Protein AF-A0A413F6P9-F1 (afdb_monomer_lite)

Structure (mmCIF, N/CA/C/O backbone):
data_AF-A0A413F6P9-F1
#
_entry.id   AF-A0A413F6P9-F1
#
loop_
_atom_site.group_PDB
_atom_site.id
_atom_site.type_symbol
_atom_site.label_atom_id
_atom_site.label_alt_id
_atom_site.label_comp_id
_atom_site.label_asym_id
_atom_site.label_entity_id
_atom_site.label_seq_id
_atom_site.pdbx_PDB_ins_code
_atom_site.Cartn_x
_atom_site.Cartn_y
_atom_site.Cartn_z
_atom_site.occupancy
_atom_site.B_iso_or_equiv
_atom_site.auth_seq_id
_atom_site.auth_comp_id
_atom_site.auth_asym_id
_atom_site.auth_atom_id
_atom_site.pdbx_PDB_model_num
ATOM 1 N N . MET A 1 1 ? 7.019 -11.253 -30.632 1.00 51.34 1 MET A N 1
ATOM 2 C CA . MET A 1 1 ? 8.068 -10.244 -30.912 1.00 51.34 1 MET A CA 1
ATOM 3 C C . MET A 1 1 ? 7.506 -9.005 -31.624 1.00 51.34 1 MET A C 1
ATOM 5 O O . MET A 1 1 ? 7.878 -8.712 -32.754 1.00 51.34 1 MET A O 1
ATOM 9 N N . LEU A 1 2 ? 6.610 -8.262 -30.971 1.00 38.56 2 LEU A N 1
ATOM 10 C CA . LEU A 1 2 ? 6.206 -6.917 -31.425 1.00 38.56 2 LEU A CA 1
ATOM 11 C C . LEU A 1 2 ? 6.227 -5.930 -30.245 1.00 38.56 2 LEU A C 1
ATOM 13 O O . LEU A 1 2 ? 6.661 -4.798 -30.402 1.00 38.56 2 LEU A O 1
ATOM 17 N N . LEU A 1 3 ? 5.871 -6.411 -29.047 1.00 40.72 3 LEU A N 1
ATOM 18 C CA . LEU A 1 3 ? 5.911 -5.657 -27.788 1.00 40.72 3 LEU A CA 1
ATOM 19 C C . LEU A 1 3 ? 7.325 -5.221 -27.365 1.00 40.72 3 LEU A C 1
ATOM 21 O O . LEU A 1 3 ? 7.501 -4.072 -26.975 1.00 40.72 3 LEU A O 1
ATOM 25 N N . GLU A 1 4 ? 8.340 -6.074 -27.533 1.00 43.16 4 GLU A N 1
ATOM 26 C CA . GLU A 1 4 ? 9.738 -5.721 -27.215 1.00 43.16 4 GLU A CA 1
ATOM 27 C C . GLU A 1 4 ? 10.257 -4.561 -28.078 1.00 43.16 4 GLU A C 1
ATOM 29 O O . GLU A 1 4 ? 10.986 -3.702 -27.595 1.00 43.16 4 GLU A O 1
ATOM 34 N N . LYS A 1 5 ? 9.821 -4.463 -29.342 1.00 40.41 5 LYS A N 1
ATOM 35 C CA . LYS A 1 5 ? 10.281 -3.409 -30.262 1.00 40.41 5 LYS A CA 1
ATOM 36 C C . LYS A 1 5 ? 9.661 -2.039 -29.982 1.00 40.41 5 LYS A C 1
ATOM 38 O O . LYS A 1 5 ? 10.279 -1.034 -30.312 1.00 40.41 5 LYS A O 1
ATOM 43 N N . ILE A 1 6 ? 8.475 -1.982 -29.373 1.00 45.94 6 ILE A N 1
ATOM 44 C CA . ILE A 1 6 ? 7.815 -0.708 -29.042 1.00 45.94 6 ILE A CA 1
ATOM 45 C C . ILE A 1 6 ? 8.430 -0.094 -27.773 1.00 45.94 6 ILE A C 1
ATOM 47 O O . ILE A 1 6 ? 8.532 1.126 -27.673 1.00 45.94 6 ILE A O 1
ATOM 51 N N . PHE A 1 7 ? 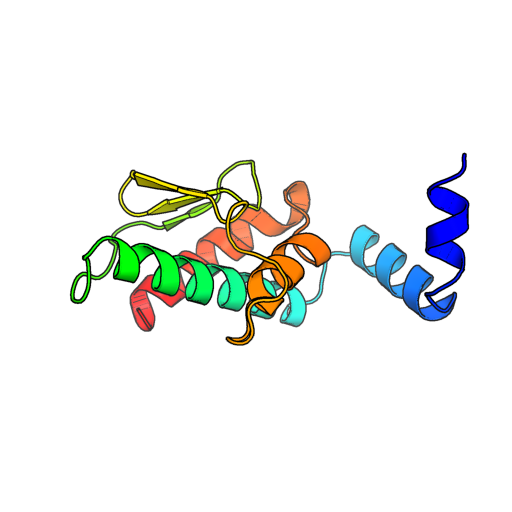8.924 -0.919 -26.842 1.00 44.50 7 PHE A N 1
ATOM 52 C CA . PHE A 1 7 ? 9.541 -0.447 -25.596 1.00 44.50 7 PHE A CA 1
ATOM 53 C C . PHE A 1 7 ? 10.896 0.251 -25.810 1.00 44.50 7 PHE A C 1
ATOM 55 O O . PHE A 1 7 ? 11.209 1.218 -25.117 1.00 44.50 7 PHE A O 1
ATOM 62 N N . HIS A 1 8 ? 11.668 -0.176 -26.816 1.00 46.06 8 HIS A N 1
ATOM 63 C CA . HIS A 1 8 ? 12.950 0.445 -27.176 1.00 46.06 8 HIS A CA 1
ATOM 64 C C . HIS A 1 8 ? 12.826 1.843 -27.806 1.00 46.06 8 HIS A C 1
ATOM 66 O O . HIS A 1 8 ? 13.818 2.559 -27.894 1.00 46.06 8 HIS A O 1
ATOM 72 N N . LEU A 1 9 ? 11.634 2.259 -28.245 1.00 44.78 9 LEU A N 1
ATOM 73 C CA . LEU A 1 9 ? 11.455 3.490 -29.028 1.00 44.78 9 LEU A CA 1
ATOM 74 C C . LEU A 1 9 ? 11.253 4.764 -28.186 1.00 44.78 9 LEU A C 1
ATOM 76 O O . LEU A 1 9 ? 11.201 5.853 -28.751 1.00 44.78 9 LEU A O 1
ATOM 80 N N . LEU A 1 10 ? 11.147 4.659 -26.854 1.00 49.19 10 LEU A N 1
ATOM 81 C CA . LEU A 1 10 ? 10.801 5.788 -25.969 1.00 49.19 10 LEU A CA 1
ATOM 82 C C . LEU A 1 10 ? 11.714 5.963 -24.744 1.00 49.19 10 LEU A C 1
ATOM 84 O O . LEU A 1 10 ? 11.499 6.875 -23.944 1.00 49.19 10 LEU A O 1
ATOM 88 N N . VAL A 1 11 ? 12.730 5.116 -24.572 1.00 48.12 11 VAL A N 1
ATOM 89 C CA . VAL A 1 11 ? 13.570 5.098 -23.368 1.00 48.12 11 VAL A CA 1
ATOM 90 C C . VAL A 1 11 ? 15.035 5.036 -23.787 1.00 48.12 11 VAL A C 1
ATOM 92 O O . VAL A 1 11 ? 15.422 4.135 -24.523 1.00 48.12 11 VAL A O 1
ATOM 95 N N . SER A 1 12 ? 15.845 6.008 -23.347 1.00 58.16 12 SER A N 1
ATOM 96 C CA . SER A 1 12 ? 17.284 6.010 -23.627 1.00 58.16 12 SER A CA 1
ATOM 97 C C . SER A 1 12 ? 17.953 4.777 -23.021 1.00 58.16 12 SER A C 1
ATOM 99 O O . SER A 1 12 ? 17.566 4.314 -21.947 1.00 58.16 12 SER A O 1
ATOM 101 N N . GLU A 1 13 ? 18.971 4.264 -23.706 1.00 48.19 13 GLU A N 1
ATOM 102 C CA . GLU A 1 13 ? 19.728 3.063 -23.326 1.00 48.19 13 GLU A CA 1
ATOM 103 C C . GLU A 1 13 ? 20.222 3.139 -21.868 1.00 48.19 13 GLU A C 1
ATOM 105 O O . GLU A 1 13 ? 20.002 2.229 -21.079 1.00 48.19 13 GLU A O 1
ATOM 110 N N . GLU A 1 14 ? 20.697 4.315 -21.456 1.00 49.03 14 GLU A N 1
ATOM 111 C CA . GLU A 1 14 ? 21.149 4.641 -20.096 1.00 49.03 14 GLU A CA 1
ATOM 112 C C . GLU A 1 14 ? 20.044 4.519 -19.022 1.00 49.03 14 GLU A C 1
ATOM 114 O O . GLU A 1 14 ? 20.279 4.159 -17.864 1.00 49.03 14 GLU A O 1
ATOM 119 N N . L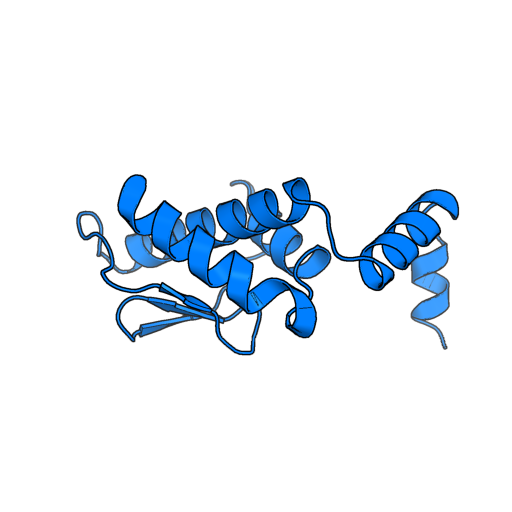YS A 1 15 ? 18.797 4.817 -19.400 1.00 51.31 15 LYS A N 1
ATOM 120 C CA . LYS A 1 15 ? 17.626 4.705 -18.524 1.00 51.31 15 LYS A CA 1
ATOM 121 C C . LYS A 1 15 ? 17.179 3.247 -18.415 1.00 51.31 15 LYS A C 1
ATOM 123 O O . LYS A 1 15 ? 16.740 2.834 -17.344 1.00 51.31 15 LYS A O 1
ATOM 128 N N . LEU A 1 16 ? 17.350 2.468 -19.483 1.00 50.91 16 LEU A N 1
ATOM 129 C CA . LEU A 1 16 ? 17.105 1.027 -19.503 1.00 50.91 16 LEU A CA 1
ATOM 130 C C . LEU A 1 16 ? 18.144 0.279 -18.653 1.00 50.91 16 LEU A C 1
ATOM 132 O O . LEU A 1 16 ? 17.778 -0.542 -17.817 1.00 50.91 16 LEU A O 1
ATOM 136 N N . GLU A 1 17 ? 19.422 0.632 -18.786 1.00 52.81 17 GLU A N 1
ATOM 137 C CA . GLU A 1 17 ? 20.520 0.069 -17.994 1.00 52.81 17 GLU A CA 1
ATOM 138 C C . GLU A 1 17 ? 20.376 0.377 -16.505 1.00 52.81 17 GLU A C 1
ATOM 140 O O . GLU A 1 17 ? 20.567 -0.515 -15.682 1.00 52.81 17 GLU A O 1
ATOM 145 N N . ARG A 1 18 ? 19.952 1.593 -16.130 1.00 54.44 18 ARG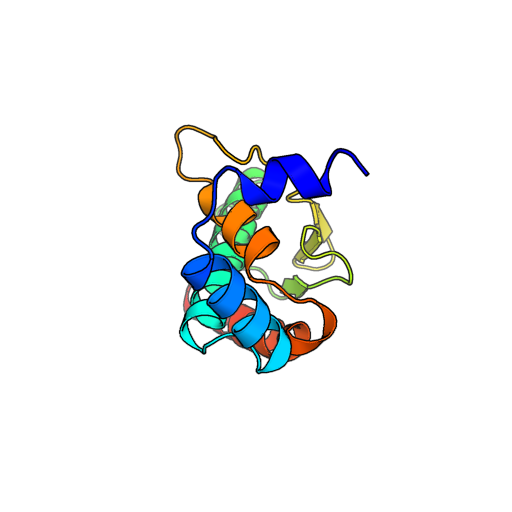 A N 1
ATOM 146 C CA . ARG A 1 18 ? 19.620 1.898 -14.727 1.00 54.44 18 ARG A CA 1
ATOM 147 C C . ARG A 1 18 ? 18.474 1.052 -14.205 1.00 54.44 18 ARG A C 1
ATOM 149 O O . ARG A 1 18 ? 18.547 0.604 -13.068 1.00 54.44 18 ARG A O 1
ATOM 156 N N . VAL A 1 19 ? 17.419 0.854 -14.989 1.00 51.50 19 VAL A N 1
ATOM 157 C CA . VAL A 1 19 ? 16.283 0.015 -14.583 1.00 51.50 19 VAL A CA 1
ATOM 158 C C . VAL A 1 19 ? 16.738 -1.436 -14.396 1.00 51.50 19 VAL A C 1
ATOM 160 O O . VAL A 1 19 ? 16.463 -2.022 -13.355 1.00 51.50 19 VAL A O 1
ATOM 163 N N . ILE A 1 20 ? 17.523 -1.980 -15.330 1.00 53.19 20 ILE A N 1
ATOM 164 C CA . ILE A 1 20 ? 18.086 -3.339 -15.254 1.00 53.19 20 ILE A CA 1
ATOM 165 C C . ILE A 1 20 ? 19.041 -3.482 -14.058 1.00 53.19 20 ILE A C 1
ATOM 167 O O . ILE A 1 20 ? 18.943 -4.439 -13.292 1.00 53.19 20 ILE A O 1
ATOM 171 N N . TYR A 1 21 ? 19.929 -2.513 -13.837 1.00 54.88 21 TYR A N 1
ATOM 172 C CA . TYR A 1 21 ? 20.846 -2.496 -12.696 1.00 54.88 21 TYR A CA 1
ATOM 173 C C . TYR A 1 21 ? 20.102 -2.406 -11.354 1.00 54.88 21 TYR A C 1
ATOM 175 O O . TYR A 1 21 ? 20.487 -3.076 -10.398 1.00 54.88 21 TYR A O 1
ATOM 183 N N . LYS A 1 22 ? 19.017 -1.627 -11.275 1.00 56.72 22 LYS A N 1
ATOM 184 C CA . LYS A 1 22 ? 18.179 -1.478 -10.072 1.00 56.72 22 LYS A CA 1
ATOM 185 C C . LYS A 1 22 ? 17.353 -2.727 -9.757 1.00 56.72 22 LYS A C 1
ATOM 187 O O . LYS A 1 22 ? 17.215 -3.076 -8.589 1.00 56.72 22 LYS A O 1
ATOM 192 N N . ILE A 1 23 ? 16.864 -3.427 -10.783 1.00 50.31 23 ILE A N 1
ATOM 193 C CA . ILE A 1 23 ? 16.188 -4.729 -10.641 1.00 50.31 23 ILE A CA 1
ATOM 194 C C . ILE A 1 23 ? 17.162 -5.789 -10.101 1.00 50.31 23 ILE A C 1
ATOM 196 O O . ILE A 1 23 ? 16.786 -6.612 -9.270 1.00 50.31 23 ILE A O 1
ATOM 200 N N . ASN A 1 24 ? 18.427 -5.738 -10.525 1.00 49.22 24 ASN A N 1
ATOM 201 C CA . ASN A 1 24 ? 19.437 -6.724 -10.139 1.00 49.22 24 ASN A CA 1
ATOM 202 C C . ASN A 1 24 ? 20.083 -6.466 -8.764 1.00 49.22 24 ASN A C 1
ATOM 204 O O . ASN A 1 24 ? 20.583 -7.411 -8.162 1.00 49.22 24 ASN A O 1
ATOM 208 N N . ASN A 1 25 ? 20.082 -5.222 -8.263 1.00 54.69 25 ASN A N 1
ATOM 209 C CA . ASN A 1 25 ? 20.796 -4.840 -7.032 1.00 54.69 25 ASN A CA 1
ATOM 210 C C . ASN A 1 25 ? 19.898 -4.352 -5.878 1.00 54.69 25 ASN A C 1
ATOM 212 O O . ASN A 1 25 ? 20.417 -3.994 -4.823 1.00 54.69 25 ASN A O 1
ATOM 216 N N . GLY A 1 26 ? 18.572 -4.372 -6.050 1.00 49.12 26 GLY A N 1
ATOM 217 C CA . GLY A 1 26 ? 17.612 -3.892 -5.056 1.00 49.12 26 GLY A CA 1
ATOM 218 C C . GLY A 1 26 ? 17.415 -2.377 -5.146 1.00 49.12 26 GLY A C 1
ATOM 219 O O . GLY A 1 26 ? 18.366 -1.603 -5.065 1.00 49.12 26 GLY A O 1
ATOM 220 N N . GLY A 1 27 ? 16.165 -1.958 -5.354 1.00 54.84 27 GLY A N 1
ATOM 221 C CA . GLY A 1 27 ? 15.762 -0.550 -5.424 1.00 54.84 27 GLY A CA 1
ATOM 222 C C . GLY A 1 27 ? 16.211 0.267 -4.211 1.00 54.84 27 GLY A C 1
ATOM 223 O O . GLY A 1 27 ? 16.338 -0.247 -3.098 1.00 54.84 27 GLY A O 1
ATOM 224 N N . ASP A 1 28 ? 16.472 1.549 -4.453 1.00 63.94 28 ASP A N 1
ATOM 225 C CA . ASP A 1 28 ? 17.053 2.462 -3.469 1.00 63.94 28 ASP A CA 1
ATOM 226 C C . ASP A 1 28 ? 16.068 2.707 -2.304 1.00 63.94 28 ASP A C 1
ATOM 228 O O . ASP A 1 28 ? 14.851 2.549 -2.438 1.00 63.94 28 ASP A O 1
ATOM 232 N N . MET A 1 29 ? 16.558 3.134 -1.140 1.00 61.84 29 MET A N 1
ATOM 233 C CA . MET A 1 29 ? 15.719 3.505 0.006 1.00 61.84 29 MET A CA 1
ATOM 234 C C . MET A 1 29 ? 14.702 4.606 -0.359 1.00 61.84 29 MET A C 1
ATOM 236 O O . MET A 1 29 ? 13.619 4.675 0.231 1.00 61.84 29 MET A O 1
ATOM 240 N N . GLU A 1 30 ? 15.028 5.439 -1.350 1.00 66.31 30 GLU A N 1
ATOM 241 C CA . GLU A 1 30 ? 14.121 6.410 -1.967 1.00 66.31 30 GLU A CA 1
ATOM 242 C C . GLU A 1 30 ? 12.944 5.739 -2.702 1.00 66.31 30 GLU A C 1
ATOM 244 O O . GLU A 1 30 ? 11.798 6.170 -2.541 1.00 66.31 30 GLU A O 1
ATOM 249 N N . ASP A 1 31 ? 13.187 4.636 -3.417 1.00 73.62 31 ASP A N 1
ATOM 250 C CA . ASP A 1 31 ? 12.154 3.854 -4.108 1.00 73.62 31 ASP A CA 1
ATOM 251 C C . ASP A 1 31 ? 11.206 3.206 -3.080 1.00 73.62 31 ASP A C 1
ATOM 253 O O . ASP A 1 31 ? 9.985 3.333 -3.186 1.00 73.62 31 ASP A O 1
ATOM 257 N N . ILE A 1 32 ? 11.750 2.617 -2.005 1.00 80.00 32 ILE A N 1
ATOM 258 C CA . ILE A 1 32 ? 10.957 2.052 -0.893 1.00 80.00 32 ILE A CA 1
ATOM 259 C C . ILE A 1 32 ? 10.065 3.122 -0.255 1.00 80.00 32 ILE A C 1
ATOM 261 O O . ILE A 1 32 ? 8.878 2.890 -0.021 1.00 80.00 32 ILE A O 1
ATOM 265 N N . ASN A 1 33 ? 10.609 4.306 0.026 1.00 83.19 33 ASN A N 1
ATOM 266 C CA . ASN A 1 33 ? 9.833 5.398 0.614 1.00 83.19 33 ASN A CA 1
ATOM 267 C C . ASN A 1 33 ? 8.736 5.892 -0.338 1.00 83.19 33 ASN A C 1
ATOM 269 O O . ASN A 1 33 ? 7.629 6.207 0.110 1.00 83.19 33 ASN A O 1
ATOM 273 N N . THR A 1 34 ? 9.022 5.941 -1.638 1.00 85.25 34 THR A N 1
ATOM 274 C CA . THR A 1 34 ? 8.054 6.314 -2.675 1.00 85.25 34 THR A CA 1
ATOM 275 C C . THR A 1 34 ? 6.899 5.317 -2.713 1.00 85.25 34 THR A C 1
ATOM 277 O O . THR A 1 34 ? 5.740 5.719 -2.600 1.00 85.25 34 THR A O 1
ATOM 280 N N . ILE A 1 35 ? 7.206 4.019 -2.731 1.00 86.88 35 ILE A N 1
ATOM 281 C CA . ILE A 1 35 ? 6.228 2.926 -2.678 1.00 86.88 35 ILE A CA 1
ATOM 282 C C . ILE A 1 35 ? 5.382 2.997 -1.397 1.00 86.88 35 ILE A C 1
ATOM 284 O O . ILE A 1 35 ? 4.154 2.948 -1.460 1.00 86.88 35 ILE A O 1
ATOM 288 N N . VAL A 1 36 ? 6.006 3.142 -0.222 1.00 90.38 36 VAL A N 1
ATOM 289 C CA . VAL A 1 36 ? 5.291 3.230 1.067 1.00 90.38 36 VAL A CA 1
ATOM 290 C C . VAL A 1 36 ? 4.338 4.425 1.078 1.00 90.38 36 VAL A C 1
ATOM 292 O O . VAL A 1 36 ? 3.187 4.306 1.503 1.00 90.38 36 VAL A O 1
ATOM 295 N N . ASN A 1 37 ? 4.786 5.581 0.585 1.00 90.81 37 ASN A N 1
ATOM 296 C CA . ASN A 1 37 ? 3.944 6.770 0.483 1.00 90.81 37 ASN A CA 1
ATOM 297 C C . ASN A 1 37 ? 2.791 6.571 -0.503 1.00 90.81 37 ASN A C 1
ATOM 299 O O . ASN A 1 37 ? 1.677 7.030 -0.234 1.00 90.81 37 ASN A O 1
ATOM 303 N N . ALA A 1 38 ? 3.038 5.888 -1.618 1.00 89.19 38 ALA A N 1
ATOM 304 C CA . ALA A 1 38 ? 2.013 5.561 -2.591 1.00 89.19 38 ALA A CA 1
ATOM 305 C C . ALA A 1 38 ? 0.930 4.654 -1.989 1.00 89.19 38 ALA A C 1
ATOM 307 O O . ALA A 1 38 ? -0.247 5.029 -2.006 1.00 89.19 38 ALA A O 1
ATOM 308 N N . TYR A 1 39 ? 1.320 3.535 -1.364 1.00 92.00 39 TYR A N 1
ATOM 309 C CA . TYR A 1 39 ? 0.395 2.640 -0.657 1.00 92.00 39 TYR A CA 1
ATOM 310 C C . TYR A 1 39 ? -0.402 3.391 0.406 1.00 92.00 39 TYR A C 1
ATOM 312 O O . TYR A 1 39 ? -1.628 3.305 0.433 1.00 92.00 39 TYR A O 1
ATOM 320 N N . PHE A 1 40 ? 0.266 4.183 1.247 1.00 92.88 40 PHE A N 1
ATOM 321 C CA . PHE A 1 40 ? -0.381 4.951 2.309 1.00 92.88 40 PHE A CA 1
ATOM 322 C C . PHE A 1 40 ? -1.453 5.907 1.769 1.00 92.88 40 PHE A C 1
ATOM 324 O O . PHE A 1 40 ? -2.569 5.965 2.288 1.00 92.88 40 PHE A O 1
ATOM 331 N N . ARG A 1 41 ? -1.144 6.652 0.702 1.00 90.06 41 ARG A N 1
ATOM 332 C CA . ARG A 1 41 ? -2.084 7.611 0.107 1.00 90.06 41 ARG A CA 1
ATOM 333 C C . ARG A 1 41 ? -3.262 6.919 -0.573 1.00 90.06 41 ARG A C 1
ATOM 335 O O . ARG A 1 41 ? -4.392 7.390 -0.430 1.00 90.06 41 ARG A O 1
ATOM 342 N N . LEU A 1 42 ? -3.024 5.812 -1.277 1.00 89.19 42 LEU A N 1
ATOM 343 C CA . LEU A 1 42 ? -4.084 5.026 -1.913 1.00 89.19 42 LEU A CA 1
ATOM 344 C C . LEU A 1 42 ? -4.993 4.367 -0.872 1.00 89.19 42 LEU A C 1
ATOM 346 O O . LEU A 1 42 ? -6.212 4.523 -0.956 1.00 89.19 42 LEU A O 1
ATOM 350 N N . ALA A 1 43 ? -4.413 3.745 0.156 1.00 89.81 43 ALA A N 1
ATOM 351 C CA . ALA A 1 43 ? -5.144 3.164 1.277 1.00 89.81 43 ALA A CA 1
ATOM 352 C C . ALA A 1 43 ? -6.031 4.215 1.957 1.00 89.81 43 ALA A C 1
ATOM 354 O O . ALA A 1 43 ? -7.232 4.014 2.107 1.00 89.81 43 ALA A O 1
ATOM 355 N N . LYS A 1 44 ? -5.480 5.391 2.284 1.00 88.31 44 LYS A N 1
ATOM 356 C CA . LYS A 1 44 ? -6.225 6.490 2.918 1.00 88.31 44 LYS A CA 1
ATOM 357 C C . LYS A 1 44 ? -7.331 7.051 2.019 1.00 88.31 44 LYS A C 1
ATOM 359 O O . LYS A 1 44 ? -8.402 7.401 2.515 1.00 88.31 44 LYS A O 1
ATOM 364 N N . LYS A 1 45 ? -7.099 7.135 0.701 1.00 85.50 45 LYS A N 1
ATOM 365 C CA . LYS A 1 45 ? -8.103 7.573 -0.287 1.00 85.50 45 LYS A CA 1
ATOM 366 C C . LYS A 1 45 ? -9.270 6.588 -0.363 1.00 85.50 45 LYS A C 1
ATOM 368 O O . LYS A 1 45 ? -10.411 7.038 -0.398 1.00 85.50 45 LYS A O 1
ATOM 373 N N . MET A 1 46 ? -8.993 5.286 -0.391 1.00 84.38 46 MET A N 1
ATOM 374 C CA . MET A 1 46 ? -10.016 4.240 -0.490 1.00 84.38 46 MET A CA 1
ATOM 375 C C . MET A 1 46 ? -10.779 4.063 0.823 1.00 84.38 46 MET A C 1
ATOM 377 O O . MET A 1 46 ? -11.995 4.199 0.840 1.00 84.38 46 MET A O 1
ATOM 381 N N . TYR A 1 47 ? -10.071 3.923 1.941 1.00 84.56 47 TYR A N 1
ATOM 382 C CA . TYR A 1 47 ? -10.675 3.733 3.260 1.00 84.56 47 TYR A CA 1
ATOM 383 C C . TYR A 1 47 ? -11.637 4.871 3.650 1.00 84.56 47 TYR A C 1
ATOM 385 O O . TYR A 1 47 ? -12.688 4.642 4.240 1.00 84.56 47 TYR A O 1
ATOM 393 N N . ARG A 1 48 ? -11.327 6.122 3.269 1.00 78.75 48 ARG A N 1
ATOM 394 C CA . ARG A 1 48 ? -12.236 7.265 3.478 1.00 78.75 48 ARG A CA 1
ATOM 395 C C . ARG A 1 48 ? -13.481 7.235 2.593 1.00 78.75 48 ARG A C 1
ATOM 397 O O . ARG A 1 48 ? -14.507 7.764 3.012 1.00 78.75 48 ARG A O 1
ATOM 404 N N . LYS A 1 49 ? -13.397 6.687 1.374 1.00 76.25 49 LYS A N 1
ATOM 405 C CA . LYS A 1 49 ? -14.568 6.562 0.489 1.00 76.25 49 LYS A CA 1
ATOM 406 C C . LYS A 1 49 ? -15.602 5.614 1.082 1.00 76.25 49 LYS A C 1
ATOM 408 O O . LYS A 1 49 ? -16.788 5.913 0.996 1.00 76.25 49 LYS A O 1
ATOM 413 N N . ASP A 1 50 ? -15.149 4.575 1.772 1.00 72.88 50 ASP A N 1
ATOM 414 C CA . ASP A 1 50 ? -16.012 3.572 2.403 1.00 72.88 50 ASP A CA 1
ATOM 415 C C . ASP A 1 50 ? -16.533 4.024 3.782 1.00 72.88 50 ASP A C 1
ATOM 417 O O . ASP A 1 50 ? -16.749 3.236 4.695 1.00 72.88 50 ASP A O 1
ATOM 421 N N . LEU A 1 51 ? -16.766 5.335 3.935 1.00 69.88 51 LEU A N 1
ATOM 422 C CA . LEU A 1 51 ? -17.381 5.992 5.096 1.00 69.88 51 LEU A CA 1
ATOM 423 C C . LEU A 1 51 ? -16.602 5.886 6.424 1.00 69.88 51 LEU A C 1
ATOM 425 O O . LEU A 1 51 ? -17.090 6.351 7.457 1.00 69.88 51 LEU A O 1
ATOM 429 N N . HIS A 1 52 ? -15.357 5.405 6.430 1.00 70.12 52 HIS A N 1
ATOM 430 C CA . HIS A 1 52 ? -14.504 5.376 7.627 1.00 70.12 52 HIS A CA 1
ATOM 431 C C . HIS A 1 52 ? -13.796 6.716 7.918 1.00 70.12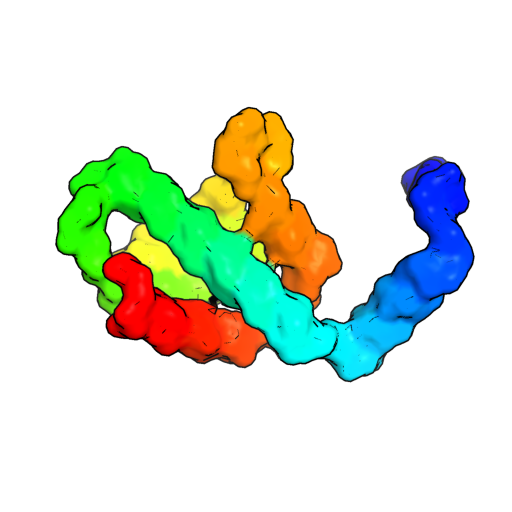 52 HIS A C 1
ATOM 433 O O . HIS A 1 52 ? -12.622 6.754 8.284 1.00 70.12 52 HIS A O 1
ATOM 439 N N . PHE A 1 53 ? -14.502 7.842 7.770 1.00 63.38 53 PHE A N 1
ATOM 440 C CA . PHE A 1 53 ? -13.929 9.199 7.767 1.00 63.38 53 PHE A CA 1
ATOM 441 C C . PHE A 1 53 ? -13.048 9.559 8.975 1.00 63.38 53 PHE A C 1
ATOM 443 O O . PHE A 1 53 ? -12.106 10.337 8.819 1.00 63.38 53 PHE A O 1
ATOM 450 N N . PHE A 1 54 ? -13.325 8.993 10.152 1.00 69.06 54 PHE A N 1
ATOM 451 C CA . PHE A 1 54 ? -12.610 9.294 11.401 1.00 69.06 54 PHE A CA 1
ATOM 452 C C . PHE A 1 54 ? -11.925 8.081 12.029 1.00 69.06 54 PHE A C 1
ATOM 454 O O . PHE A 1 54 ? -11.357 8.189 13.116 1.00 69.06 54 PHE A O 1
ATOM 461 N N . ARG A 1 55 ? -11.985 6.915 11.380 1.00 83.06 55 ARG A N 1
ATOM 462 C CA . ARG A 1 55 ? -11.386 5.705 11.933 1.00 83.06 55 ARG A CA 1
ATOM 463 C C . ARG A 1 55 ? -9.961 5.562 11.413 1.00 83.06 55 ARG A C 1
ATOM 465 O O . ARG A 1 55 ? -9.684 5.725 10.228 1.00 83.06 55 ARG A O 1
ATOM 472 N N . LYS A 1 56 ? -9.052 5.250 12.327 1.00 87.69 56 LYS A N 1
ATOM 473 C CA . LYS A 1 56 ? -7.723 4.758 11.985 1.00 87.69 56 LYS A CA 1
ATOM 474 C C . LYS A 1 56 ? -7.785 3.231 11.861 1.00 87.69 56 LYS A C 1
ATOM 476 O O . LYS A 1 56 ? -8.335 2.604 12.772 1.00 87.69 56 LYS A O 1
ATOM 481 N N . PRO A 1 57 ? -7.249 2.634 10.785 1.00 91.00 57 PRO A N 1
ATOM 482 C CA . PRO A 1 57 ? -7.160 1.194 10.662 1.00 91.00 57 PRO A CA 1
ATOM 483 C C . PRO A 1 57 ? -6.172 0.645 11.690 1.00 91.00 57 PRO A C 1
ATOM 485 O O . PRO A 1 57 ? -5.180 1.287 12.050 1.00 91.00 57 PRO A O 1
ATOM 488 N N . LYS A 1 58 ? -6.472 -0.549 12.181 1.00 90.31 58 LYS A N 1
ATOM 489 C CA . LYS A 1 58 ? -5.630 -1.321 13.092 1.00 90.31 58 LYS A CA 1
ATOM 490 C C . LYS A 1 58 ? -4.584 -2.119 12.327 1.00 90.31 58 LYS A C 1
ATOM 492 O O . LYS A 1 58 ? -3.472 -2.261 12.827 1.00 90.31 58 LYS A O 1
ATOM 497 N N . THR A 1 59 ? -4.927 -2.618 11.140 1.00 91.56 59 THR A N 1
ATOM 498 C CA . THR A 1 59 ? -4.009 -3.390 10.296 1.00 91.56 59 THR A CA 1
ATOM 499 C C . THR A 1 59 ? -4.067 -2.931 8.846 1.00 91.56 59 THR A C 1
ATOM 501 O O . THR A 1 59 ? -5.121 -2.551 8.337 1.00 91.56 59 THR A O 1
ATOM 504 N N . VAL A 1 60 ? -2.910 -2.964 8.184 1.00 92.56 60 VAL A N 1
ATOM 505 C CA . VAL A 1 60 ? -2.765 -2.826 6.732 1.00 92.56 60 VAL A CA 1
ATOM 506 C C . VAL A 1 60 ? -1.791 -3.906 6.287 1.00 92.56 60 VAL A C 1
ATOM 508 O O . VAL A 1 60 ? -0.677 -3.956 6.797 1.00 92.56 60 VAL A O 1
ATOM 511 N N . GLU A 1 61 ? -2.202 -4.766 5.365 1.00 94.38 61 GLU A N 1
ATOM 512 C CA . GLU A 1 61 ? -1.437 -5.923 4.903 1.00 94.38 61 GLU A CA 1
ATOM 513 C C . GLU A 1 61 ? -1.301 -5.891 3.378 1.00 94.38 61 GLU A C 1
ATOM 515 O O . GLU A 1 61 ? -2.285 -5.735 2.652 1.00 94.38 61 GLU A O 1
ATOM 520 N N . LEU A 1 62 ? -0.076 -6.048 2.888 1.00 91.50 62 LEU A N 1
ATOM 521 C CA . LEU A 1 62 ? 0.221 -6.249 1.476 1.00 91.50 62 LEU A CA 1
ATOM 522 C C . LEU A 1 62 ? -0.092 -7.698 1.108 1.00 91.50 62 LEU A C 1
ATOM 524 O O . LEU A 1 62 ? 0.233 -8.622 1.856 1.00 91.50 62 LEU A O 1
ATOM 528 N N . THR A 1 63 ? -0.714 -7.903 -0.049 1.00 89.81 63 THR A N 1
ATOM 529 C CA . THR A 1 63 ? -0.983 -9.253 -0.559 1.00 89.81 63 THR A CA 1
ATOM 530 C C . THR A 1 63 ? 0.115 -9.704 -1.525 1.00 89.81 63 THR A C 1
ATOM 532 O O . THR A 1 63 ? 1.096 -8.997 -1.756 1.00 89.81 63 THR A O 1
ATOM 535 N N . ASP A 1 64 ? -0.040 -10.896 -2.103 1.00 84.94 64 ASP A N 1
ATOM 536 C CA . ASP A 1 64 ? 0.809 -11.352 -3.211 1.00 84.94 64 ASP A CA 1
ATOM 537 C C . ASP A 1 64 ? 0.608 -10.506 -4.484 1.00 84.94 64 ASP A C 1
ATOM 539 O O . ASP A 1 64 ? 1.468 -10.486 -5.360 1.00 84.94 64 ASP A O 1
ATOM 543 N N . SER A 1 65 ? -0.504 -9.770 -4.578 1.00 86.69 65 SER A N 1
ATOM 544 C CA . SER A 1 65 ? -0.732 -8.773 -5.621 1.00 86.69 65 SER A CA 1
ATOM 545 C C . SER A 1 65 ? -0.330 -7.386 -5.128 1.00 86.69 65 SER A C 1
ATOM 547 O O . SER A 1 65 ? -0.828 -6.905 -4.112 1.00 86.69 65 SER A O 1
ATOM 549 N N . SER A 1 66 ? 0.503 -6.690 -5.901 1.00 83.75 66 SER A N 1
ATOM 550 C CA . SER A 1 66 ? 0.895 -5.301 -5.629 1.00 83.75 66 SER A CA 1
ATOM 551 C C . SER A 1 66 ? -0.274 -4.310 -5.700 1.00 83.75 66 SER A C 1
ATOM 553 O O . SER A 1 66 ? -0.190 -3.196 -5.190 1.00 83.75 66 SER A O 1
ATOM 555 N N . MET A 1 67 ? -1.380 -4.701 -6.335 1.00 88.25 67 MET A N 1
ATOM 556 C CA . MET A 1 67 ? -2.565 -3.854 -6.485 1.00 88.25 67 MET A CA 1
ATOM 557 C C . MET A 1 67 ? -3.621 -4.112 -5.416 1.00 88.25 67 MET A C 1
ATOM 559 O O . MET A 1 67 ? -4.580 -3.349 -5.320 1.00 88.25 67 MET A O 1
ATOM 563 N N . VAL A 1 68 ? -3.465 -5.168 -4.618 1.00 89.56 68 VAL A N 1
ATOM 564 C CA . VAL A 1 68 ? -4.458 -5.562 -3.624 1.00 89.56 68 VAL A CA 1
ATOM 565 C C . VAL A 1 68 ? -3.832 -5.491 -2.242 1.00 89.56 68 VAL A C 1
ATOM 567 O O . VAL A 1 68 ? -2.782 -6.079 -1.979 1.00 89.56 68 VAL A O 1
ATOM 570 N N . ILE A 1 69 ? -4.509 -4.792 -1.339 1.00 91.94 69 ILE A N 1
ATOM 571 C CA . ILE A 1 69 ? -4.149 -4.742 0.077 1.00 91.94 69 ILE A CA 1
ATOM 572 C C . ILE A 1 69 ? -5.337 -5.169 0.929 1.00 91.94 69 ILE A C 1
ATOM 574 O O . ILE A 1 69 ? -6.489 -5.119 0.489 1.00 91.94 69 ILE A O 1
ATOM 578 N N . ARG A 1 70 ? -5.063 -5.554 2.171 1.00 93.81 70 ARG A N 1
ATOM 579 C CA . ARG A 1 70 ? -6.091 -5.739 3.192 1.00 93.81 70 ARG A CA 1
ATOM 580 C C . ARG A 1 70 ? -5.975 -4.656 4.247 1.00 93.81 70 ARG A C 1
ATOM 582 O O . ARG A 1 70 ? -4.878 -4.373 4.711 1.00 93.81 70 ARG A O 1
ATOM 589 N N . ILE A 1 71 ? -7.091 -4.055 4.634 1.00 92.25 71 ILE A N 1
ATOM 590 C CA . ILE A 1 71 ? -7.159 -3.078 5.724 1.00 92.25 71 ILE A CA 1
ATOM 591 C C . ILE A 1 71 ? -8.215 -3.572 6.706 1.00 92.25 71 ILE A C 1
ATOM 593 O O . ILE A 1 71 ? -9.347 -3.810 6.301 1.00 92.25 71 ILE A O 1
ATOM 597 N N . ASP A 1 72 ? -7.859 -3.766 7.978 1.00 91.38 72 ASP A N 1
ATOM 598 C CA . ASP A 1 72 ? -8.758 -4.333 9.002 1.00 91.38 72 ASP A CA 1
ATOM 599 C C . ASP A 1 72 ? -9.427 -5.669 8.581 1.00 91.38 72 ASP A C 1
ATOM 601 O O . ASP A 1 72 ? -10.509 -6.013 9.051 1.00 91.38 72 ASP A O 1
ATOM 605 N N . GLY A 1 73 ? -8.775 -6.442 7.703 1.00 90.00 73 GLY A N 1
ATOM 606 C CA . GLY A 1 73 ? -9.294 -7.698 7.143 1.00 90.00 73 GLY A CA 1
ATOM 607 C C . GLY A 1 73 ? -10.173 -7.547 5.893 1.00 90.00 73 GLY A C 1
ATOM 608 O O . GLY A 1 73 ? -10.483 -8.550 5.250 1.00 90.00 73 GLY A O 1
ATOM 609 N N . GLU A 1 74 ? -10.528 -6.324 5.498 1.00 90.94 74 GLU A N 1
ATOM 610 C CA . GLU A 1 74 ? -11.275 -6.034 4.271 1.00 90.94 74 GLU A CA 1
ATOM 611 C C . GLU A 1 74 ? -10.333 -5.844 3.081 1.00 90.94 74 GLU A C 1
ATOM 613 O O . GLU A 1 74 ? -9.227 -5.329 3.228 1.00 90.94 74 GLU A O 1
ATOM 618 N N . THR A 1 75 ? -10.751 -6.279 1.891 1.00 91.81 75 THR A N 1
ATOM 619 C CA . THR A 1 75 ? -9.909 -6.252 0.685 1.00 91.81 75 THR A CA 1
ATOM 620 C C . THR A 1 75 ? -10.155 -4.995 -0.137 1.00 91.81 75 THR A C 1
ATOM 622 O O . THR A 1 75 ? -11.289 -4.701 -0.505 1.00 91.81 75 THR A O 1
ATOM 625 N N . TYR A 1 76 ? -9.071 -4.305 -0.485 1.00 88.69 76 TYR A N 1
ATOM 626 C CA . TYR A 1 7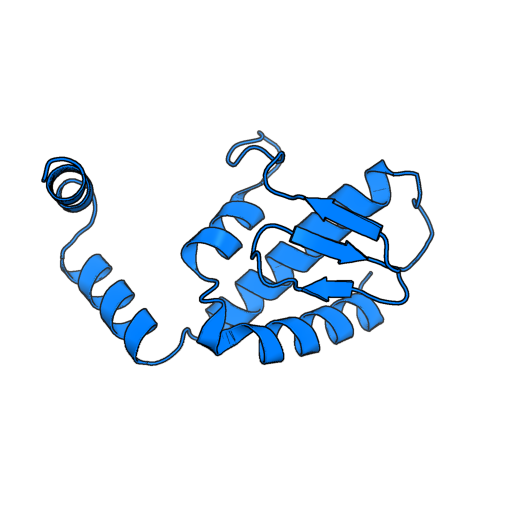6 ? -9.084 -3.103 -1.307 1.00 88.69 76 TYR A CA 1
ATOM 627 C C . TYR A 1 76 ? -8.244 -3.325 -2.559 1.00 88.69 76 TYR A C 1
ATOM 629 O O . TYR A 1 76 ? -7.053 -3.623 -2.469 1.00 88.69 76 TYR A O 1
ATOM 637 N N . ASP A 1 77 ? -8.875 -3.154 -3.719 1.00 88.88 77 ASP A N 1
ATOM 638 C CA . ASP A 1 77 ? -8.249 -3.327 -5.028 1.00 88.88 77 ASP A CA 1
ATOM 639 C C . ASP A 1 77 ? -8.006 -1.965 -5.698 1.00 88.88 77 ASP A C 1
ATOM 641 O O . ASP A 1 77 ? -8.935 -1.234 -6.061 1.00 88.88 77 ASP A O 1
ATOM 645 N N . PHE A 1 78 ? -6.732 -1.615 -5.858 1.00 84.38 78 PHE A N 1
ATOM 646 C CA . PHE A 1 78 ? -6.286 -0.405 -6.544 1.00 84.38 78 PHE A CA 1
ATOM 647 C C . PHE A 1 78 ? -6.319 -0.530 -8.069 1.00 84.38 78 PHE A C 1
ATOM 649 O O . PHE A 1 78 ? -6.175 0.480 -8.762 1.00 84.38 78 PHE A O 1
ATOM 656 N N . GLY A 1 79 ? -6.548 -1.723 -8.618 1.00 80.44 79 GLY A N 1
ATOM 657 C CA . GLY A 1 79 ? -6.678 -1.978 -10.050 1.00 80.44 79 GLY A CA 1
ATOM 658 C C . GLY A 1 79 ? -7.731 -1.090 -10.714 1.00 80.44 79 GLY A C 1
ATOM 659 O O . GLY A 1 79 ? -7.495 -0.575 -11.808 1.00 80.44 79 GLY A O 1
ATOM 660 N N . PHE A 1 80 ? -8.828 -0.803 -10.008 1.00 77.00 80 PHE A N 1
ATOM 661 C CA . PHE A 1 80 ? -9.915 0.067 -10.475 1.00 77.00 80 PHE A CA 1
ATOM 662 C C . PHE A 1 80 ? -9.596 1.566 -10.417 1.00 77.00 80 PHE A C 1
ATOM 664 O O . PHE A 1 80 ? -10.365 2.380 -10.931 1.00 77.00 80 PHE A O 1
ATOM 671 N N . ILE A 1 81 ? -8.483 1.959 -9.791 1.00 74.00 81 ILE A N 1
ATOM 672 C CA . ILE A 1 81 ? -8.040 3.352 -9.760 1.00 74.00 81 ILE A CA 1
ATOM 673 C C . ILE A 1 81 ? -7.365 3.653 -11.109 1.00 74.00 81 ILE A C 1
ATOM 675 O O . ILE A 1 81 ? -6.372 2.998 -11.450 1.00 74.00 81 ILE A O 1
ATOM 679 N N . PRO A 1 82 ? -7.871 4.625 -11.896 1.00 69.06 82 PRO A N 1
ATOM 680 C CA . PRO A 1 82 ? -7.231 5.019 -13.146 1.00 69.06 82 PRO A CA 1
ATOM 681 C C . PRO A 1 82 ? -5.822 5.561 -12.886 1.00 69.06 82 PRO A C 1
ATOM 683 O O . PRO A 1 82 ? -5.611 6.275 -11.908 1.00 69.06 82 PRO A O 1
ATOM 686 N N . HIS A 1 83 ? -4.872 5.285 -13.785 1.00 64.69 83 HIS A N 1
ATOM 687 C CA . HIS A 1 83 ? -3.502 5.820 -13.685 1.00 64.69 83 HIS A CA 1
ATOM 688 C C . HIS A 1 83 ? -3.471 7.348 -13.776 1.00 64.69 83 HIS A C 1
ATOM 690 O O . HIS A 1 83 ? -2.628 7.995 -13.162 1.00 64.69 83 HIS A O 1
ATOM 696 N N . ASN A 1 84 ? -4.433 7.928 -14.494 1.00 58.19 84 ASN A N 1
ATOM 697 C CA . ASN A 1 84 ? -4.483 9.349 -14.791 1.00 58.19 84 ASN A CA 1
ATOM 698 C C . ASN A 1 84 ? -5.857 9.920 -14.419 1.00 58.19 84 ASN A C 1
ATOM 700 O O . ASN A 1 84 ? -6.672 10.233 -15.286 1.00 58.19 84 ASN A O 1
ATOM 704 N N . ASP A 1 85 ? -6.156 10.010 -13.121 1.00 56.38 85 ASP A N 1
ATOM 705 C CA . ASP A 1 85 ? -7.159 10.968 -12.672 1.00 56.38 85 ASP A CA 1
ATOM 706 C C . ASP A 1 85 ? -6.478 12.338 -12.511 1.00 56.38 85 ASP A C 1
ATOM 708 O O . ASP A 1 85 ? -5.332 12.453 -12.074 1.00 56.38 85 ASP A O 1
ATOM 712 N N . LEU A 1 86 ? -7.186 13.408 -12.873 1.00 52.09 86 LEU A N 1
ATOM 713 C CA . LEU A 1 86 ? -6.769 14.809 -12.709 1.00 52.09 86 LEU A CA 1
ATOM 714 C C . LEU A 1 86 ? -6.502 15.205 -11.228 1.00 52.09 86 LEU A C 1
ATOM 716 O O . LEU A 1 86 ? -6.442 16.388 -10.905 1.00 52.09 86 LEU A O 1
ATOM 720 N N . ARG A 1 87 ? -6.390 14.236 -10.305 1.00 55.81 87 ARG A N 1
ATOM 721 C CA . ARG A 1 87 ? -6.219 14.381 -8.853 1.00 55.81 87 ARG A CA 1
ATOM 722 C C . ARG A 1 87 ? -4.964 13.667 -8.321 1.00 55.81 87 ARG A C 1
ATOM 724 O O . ARG A 1 87 ? -4.860 13.477 -7.109 1.00 55.81 87 ARG A O 1
ATOM 731 N N . GLY A 1 88 ? -4.007 13.307 -9.180 1.00 52.72 88 GLY A N 1
ATOM 732 C CA . GLY A 1 88 ? -2.662 12.902 -8.752 1.00 52.72 88 GLY A CA 1
ATOM 733 C C . GLY A 1 88 ? -2.480 11.411 -8.446 1.00 52.72 88 GLY A C 1
ATOM 734 O O . GLY A 1 88 ? -1.761 11.061 -7.515 1.00 52.72 88 GLY A O 1
ATOM 735 N N . THR A 1 89 ? -3.084 10.517 -9.233 1.00 57.75 89 THR A N 1
ATOM 736 C CA . THR A 1 89 ? -2.966 9.045 -9.105 1.00 57.75 89 THR A CA 1
ATOM 737 C C . THR A 1 89 ? -1.656 8.429 -9.611 1.00 57.75 89 THR A C 1
ATOM 739 O O . THR A 1 89 ? -1.597 7.213 -9.797 1.00 57.75 89 THR A O 1
ATOM 742 N N . GLY A 1 90 ? -0.582 9.217 -9.748 1.00 64.06 90 GLY A N 1
ATOM 743 C CA . GLY A 1 90 ? 0.761 8.696 -10.050 1.00 64.06 90 GLY A CA 1
ATOM 744 C C . GLY A 1 90 ? 1.236 7.628 -9.053 1.00 64.06 90 GLY A C 1
ATOM 745 O O . GLY A 1 90 ? 1.996 6.746 -9.416 1.00 64.06 90 GLY A O 1
ATOM 746 N N . TRP A 1 91 ? 0.671 7.613 -7.841 1.00 79.94 91 TRP A N 1
ATOM 747 C CA . TRP A 1 91 ? 0.978 6.641 -6.788 1.00 79.94 91 TRP A CA 1
ATOM 748 C C . TRP A 1 91 ? 0.738 5.184 -7.198 1.00 79.94 91 TRP A C 1
ATOM 750 O O . TRP A 1 91 ? 1.504 4.310 -6.811 1.00 79.94 91 TRP A O 1
ATOM 760 N N . LYS A 1 92 ? -0.305 4.898 -7.990 1.00 80.81 92 LYS A N 1
ATOM 761 C CA . LYS A 1 92 ? -0.527 3.525 -8.477 1.00 80.81 92 LYS A CA 1
ATOM 762 C C . LYS A 1 92 ? 0.609 3.107 -9.412 1.00 80.81 92 LYS A C 1
ATOM 764 O O . LYS A 1 92 ? 1.127 2.006 -9.286 1.00 80.81 92 LYS A O 1
ATOM 769 N N . MET A 1 93 ? 1.021 4.020 -10.292 1.00 75.75 93 MET A N 1
ATOM 770 C CA . MET A 1 93 ? 2.121 3.801 -11.227 1.00 75.75 93 MET A CA 1
ATOM 771 C C . MET A 1 93 ? 3.460 3.644 -10.496 1.00 75.75 93 MET A C 1
ATOM 773 O O . MET A 1 93 ? 4.251 2.795 -10.879 1.00 75.75 93 MET A O 1
ATOM 777 N N . ASP A 1 94 ? 3.690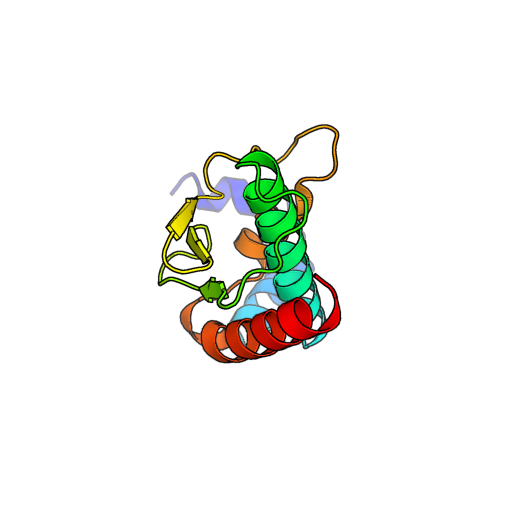 4.393 -9.415 1.00 78.88 94 ASP A N 1
ATOM 778 C CA . ASP A 1 94 ? 4.888 4.236 -8.583 1.00 78.88 94 ASP A CA 1
ATOM 779 C C . ASP A 1 94 ? 4.980 2.817 -7.998 1.00 78.88 94 ASP A C 1
ATOM 781 O O . ASP A 1 94 ? 6.046 2.207 -8.022 1.00 78.88 94 ASP A O 1
ATOM 785 N N . ILE A 1 95 ? 3.860 2.256 -7.526 1.00 80.38 95 ILE A N 1
ATOM 786 C CA . ILE A 1 95 ? 3.815 0.861 -7.065 1.00 80.38 95 ILE A CA 1
ATOM 787 C C . ILE A 1 95 ? 4.067 -0.088 -8.242 1.00 80.38 95 ILE A C 1
ATOM 789 O O . ILE A 1 95 ? 4.904 -0.970 -8.131 1.00 80.38 95 ILE A O 1
ATOM 793 N N . GLU A 1 96 ? 3.406 0.087 -9.384 1.00 77.50 96 GLU A N 1
ATOM 794 C CA . GLU A 1 96 ? 3.584 -0.803 -10.547 1.00 77.50 96 GLU A CA 1
ATOM 795 C C . GLU A 1 96 ? 5.009 -0.815 -11.104 1.00 77.50 96 GLU A C 1
ATOM 797 O O . GLU A 1 96 ? 5.489 -1.859 -11.539 1.00 77.50 96 GLU A O 1
ATOM 802 N N . VAL A 1 97 ? 5.674 0.340 -11.113 1.00 71.19 97 VAL A N 1
ATOM 803 C CA . VAL A 1 97 ? 7.004 0.508 -11.709 1.00 71.19 97 VAL A CA 1
ATOM 804 C C . VAL A 1 97 ? 8.112 0.108 -10.740 1.00 71.19 97 VAL A C 1
ATOM 806 O O . VAL A 1 97 ? 9.127 -0.433 -11.175 1.00 71.19 97 VAL A O 1
ATOM 809 N N . LEU A 1 98 ? 7.947 0.389 -9.444 1.00 71.38 98 LEU A N 1
ATOM 810 C CA . LEU A 1 98 ? 9.025 0.247 -8.460 1.00 71.38 98 LEU A CA 1
ATOM 811 C C . LEU A 1 98 ? 8.865 -0.985 -7.561 1.00 71.38 98 LEU A C 1
ATOM 813 O O . LEU A 1 98 ? 9.847 -1.447 -6.980 1.00 71.38 98 LEU A O 1
ATOM 817 N N . TYR A 1 99 ? 7.655 -1.529 -7.414 1.00 71.69 99 TYR A N 1
ATOM 818 C CA . TYR A 1 99 ? 7.407 -2.625 -6.483 1.00 71.69 99 TYR A CA 1
ATOM 819 C C . TYR A 1 99 ? 7.751 -3.987 -7.089 1.00 71.69 99 TYR A C 1
ATOM 821 O O . TYR A 1 99 ? 6.935 -4.630 -7.750 1.00 71.69 99 TYR A O 1
ATOM 829 N N . SER A 1 100 ? 8.958 -4.465 -6.789 1.00 68.38 100 SER A N 1
ATOM 830 C CA . SER A 1 100 ? 9.350 -5.860 -7.006 1.00 68.38 100 SER A CA 1
ATOM 831 C C . SER A 1 100 ? 8.897 -6.714 -5.815 1.00 68.38 100 SER A C 1
ATOM 833 O O . SER A 1 100 ? 9.522 -6.701 -4.747 1.00 68.38 100 SER A O 1
ATOM 835 N N . ALA A 1 101 ? 7.769 -7.417 -5.987 1.00 60.97 101 ALA A N 1
ATOM 836 C CA . ALA A 1 101 ? 7.068 -8.147 -4.923 1.00 60.97 101 ALA A CA 1
ATOM 837 C C . ALA A 1 101 ? 7.963 -9.154 -4.175 1.00 60.97 101 ALA A C 1
ATOM 839 O O . ALA A 1 101 ? 7.840 -9.293 -2.957 1.00 60.97 101 ALA A O 1
ATOM 840 N N . ASP A 1 102 ? 8.911 -9.782 -4.872 1.00 61.47 102 ASP A N 1
ATOM 841 C CA . ASP A 1 102 ? 9.759 -10.832 -4.301 1.00 61.47 102 ASP A CA 1
ATOM 842 C C . ASP A 1 102 ? 10.882 -10.300 -3.397 1.00 61.47 102 ASP A C 1
ATOM 844 O O . ASP A 1 102 ? 11.347 -11.013 -2.510 1.00 61.47 102 ASP A O 1
ATOM 848 N N . GLN A 1 103 ? 11.313 -9.046 -3.568 1.00 64.88 103 GLN A N 1
ATOM 849 C CA . GLN A 1 103 ? 12.477 -8.505 -2.849 1.00 64.88 103 GLN A CA 1
ATOM 850 C C . GLN A 1 103 ? 12.111 -7.497 -1.754 1.00 64.88 103 GLN A C 1
ATOM 852 O O . GLN A 1 103 ? 12.833 -7.373 -0.767 1.00 64.88 103 GLN A O 1
ATOM 857 N N . MET A 1 104 ? 11.000 -6.768 -1.903 1.00 73.69 104 MET A N 1
ATOM 858 C CA . MET A 1 104 ? 10.730 -5.583 -1.073 1.00 73.69 104 MET A CA 1
ATOM 859 C C . MET A 1 104 ? 9.518 -5.713 -0.154 1.00 73.69 104 MET A C 1
ATOM 861 O O . MET A 1 104 ? 9.330 -4.863 0.721 1.00 73.69 104 MET A O 1
ATOM 865 N N . ARG A 1 105 ? 8.689 -6.755 -0.313 1.00 81.75 105 ARG A N 1
ATOM 866 C CA . ARG A 1 105 ? 7.393 -6.844 0.375 1.00 81.75 105 ARG A CA 1
ATOM 867 C C . ARG A 1 105 ? 7.496 -6.731 1.888 1.00 81.75 105 ARG A C 1
ATOM 869 O O . ARG A 1 105 ? 6.736 -5.965 2.467 1.00 81.75 105 ARG A O 1
ATOM 876 N N . GLY A 1 106 ? 8.436 -7.441 2.514 1.00 83.06 106 GLY A N 1
ATOM 877 C CA . GLY A 1 106 ? 8.613 -7.409 3.970 1.00 83.06 106 GLY A CA 1
ATOM 878 C C . GLY A 1 106 ? 8.941 -6.010 4.500 1.00 83.06 106 GLY A C 1
ATOM 879 O O . GLY A 1 106 ? 8.288 -5.530 5.421 1.00 83.06 106 GLY A O 1
ATOM 880 N N . ILE A 1 107 ? 9.890 -5.319 3.862 1.00 84.81 107 ILE A N 1
ATOM 881 C CA . ILE A 1 107 ? 10.336 -3.980 4.283 1.00 84.81 107 ILE A CA 1
ATOM 882 C C . ILE A 1 107 ? 9.244 -2.933 4.036 1.00 84.81 107 ILE A C 1
ATOM 884 O O . ILE A 1 107 ? 8.999 -2.068 4.878 1.00 84.81 107 ILE A O 1
ATOM 888 N N . VAL A 1 108 ? 8.563 -3.000 2.888 1.00 86.81 108 VAL A N 1
ATOM 889 C CA . VAL A 1 108 ? 7.455 -2.083 2.578 1.00 86.81 108 VAL A CA 1
ATOM 890 C C . VAL A 1 108 ? 6.288 -2.324 3.533 1.00 86.81 108 VAL A C 1
ATOM 892 O O . VAL A 1 108 ? 5.700 -1.356 4.006 1.00 86.81 108 VAL A O 1
ATOM 895 N N . GLN A 1 109 ? 5.982 -3.582 3.862 1.00 91.31 109 GLN A N 1
ATOM 896 C CA . GLN A 1 109 ? 4.951 -3.945 4.833 1.00 91.31 109 GLN A CA 1
ATOM 897 C C . GLN A 1 109 ? 5.238 -3.346 6.213 1.00 91.31 109 GLN A C 1
ATOM 899 O O . GLN A 1 109 ? 4.357 -2.717 6.798 1.00 91.31 109 GLN A O 1
ATOM 904 N N . GLU A 1 110 ? 6.454 -3.525 6.726 1.00 89.62 110 GLU A N 1
ATOM 905 C CA . GLU A 1 110 ? 6.871 -2.998 8.028 1.00 89.62 110 GLU A CA 1
ATOM 906 C C . GLU A 1 110 ? 6.742 -1.470 8.070 1.00 89.62 110 GLU A C 1
ATOM 908 O O . GLU A 1 110 ? 6.001 -0.920 8.889 1.00 89.62 110 GLU A O 1
ATOM 913 N N . ARG A 1 111 ? 7.361 -0.778 7.106 1.00 90.50 111 ARG A N 1
ATOM 914 C CA . ARG A 1 111 ? 7.348 0.692 7.038 1.00 90.50 111 ARG A CA 1
ATOM 915 C C . ARG A 1 111 ? 5.959 1.272 6.797 1.00 90.50 111 ARG A C 1
ATOM 917 O O . ARG A 1 111 ? 5.645 2.351 7.301 1.00 90.50 111 ARG A O 1
ATOM 924 N N . LEU A 1 112 ? 5.116 0.589 6.025 1.00 93.50 112 LEU A N 1
ATOM 925 C CA . LEU A 1 112 ? 3.734 1.005 5.811 1.00 93.50 112 LEU A CA 1
ATOM 926 C C . LEU A 1 112 ? 2.934 0.919 7.112 1.00 93.50 112 LEU A C 1
ATOM 928 O O . LEU A 1 112 ? 2.250 1.885 7.454 1.00 93.50 112 LEU A O 1
ATOM 932 N N . SER A 1 113 ? 3.061 -0.177 7.862 1.00 92.75 113 SER A N 1
ATOM 933 C CA . SER A 1 113 ? 2.417 -0.334 9.171 1.00 92.75 113 SER A CA 1
ATOM 934 C C . SER A 1 113 ? 2.850 0.756 10.155 1.00 92.75 113 SER A C 1
ATOM 936 O O . SER A 1 113 ? 1.999 1.382 10.791 1.00 92.75 113 SER A O 1
ATOM 938 N N . GLU A 1 114 ? 4.149 1.055 10.238 1.00 93.12 114 GLU A N 1
ATOM 939 C CA . GLU A 1 114 ? 4.676 2.150 11.067 1.00 93.12 114 GLU A CA 1
ATOM 940 C C . GLU A 1 114 ? 4.111 3.512 10.652 1.00 93.12 114 GLU A C 1
ATOM 942 O O . GLU A 1 114 ? 3.666 4.306 11.489 1.00 93.12 114 GLU A O 1
ATOM 947 N N . LYS A 1 115 ? 4.086 3.784 9.344 1.00 94.50 115 LYS A N 1
ATOM 948 C CA . LYS A 1 115 ? 3.564 5.040 8.807 1.00 94.50 115 LYS A CA 1
ATOM 949 C C . LYS A 1 115 ? 2.076 5.207 9.109 1.00 94.50 115 LYS A C 1
ATOM 951 O O . LYS A 1 115 ? 1.665 6.284 9.534 1.00 94.50 115 LYS A O 1
ATOM 956 N N . VAL A 1 116 ? 1.275 4.154 8.950 1.00 92.38 116 VAL A N 1
ATOM 957 C CA . VAL A 1 116 ? -0.146 4.132 9.338 1.00 92.38 116 VAL A CA 1
ATOM 958 C C . VAL A 1 116 ? -0.293 4.372 10.839 1.00 92.38 116 VAL A C 1
ATOM 960 O O . VAL A 1 116 ? -1.116 5.183 11.262 1.00 92.38 116 VAL A O 1
ATOM 963 N N . ALA A 1 117 ? 0.539 3.739 11.665 1.00 90.06 117 ALA A N 1
ATOM 964 C CA . ALA A 1 117 ? 0.510 3.944 13.106 1.00 90.06 117 ALA A CA 1
ATOM 965 C C . ALA A 1 117 ? 0.820 5.400 13.508 1.00 90.06 117 ALA A C 1
ATOM 967 O O . ALA A 1 117 ? 0.250 5.883 14.489 1.00 90.06 117 ALA A O 1
ATOM 968 N N . ARG A 1 118 ? 1.663 6.109 12.754 1.00 91.44 118 ARG A N 1
ATOM 969 C CA . ARG A 1 118 ? 2.106 7.471 13.080 1.00 91.44 118 ARG A CA 1
ATOM 970 C C . ARG A 1 118 ? 1.275 8.589 12.442 1.00 91.44 118 ARG A C 1
ATOM 972 O O . ARG A 1 118 ? 1.080 9.617 13.079 1.00 91.44 118 ARG A O 1
ATOM 979 N N . GLU A 1 119 ? 0.830 8.423 11.196 1.00 92.25 119 GLU A N 1
ATOM 980 C CA . GLU A 1 119 ? 0.401 9.541 10.330 1.00 92.25 119 GLU A CA 1
ATOM 981 C C . GLU A 1 119 ? -1.024 9.427 9.751 1.00 92.25 119 GLU A C 1
ATOM 983 O O . GLU A 1 119 ? -1.431 10.299 8.973 1.00 92.25 119 GLU A O 1
ATOM 988 N N . TRP A 1 120 ? -1.766 8.355 10.054 1.00 89.88 120 TRP A N 1
ATOM 989 C CA . TRP A 1 120 ? -3.070 8.087 9.430 1.00 89.88 120 TRP A CA 1
ATOM 990 C C . TRP A 1 120 ? -4.103 9.207 9.592 1.00 89.88 120 TRP A C 1
ATOM 992 O O . TRP A 1 120 ? -4.335 9.671 10.726 1.00 89.88 120 TRP A O 1
#

pLDDT: mean 73.89, std 16.83, range [38.56, 94.5]

Secondary structure (DSSP, 8-state):
--HHHHHTTSS-HHHHHHHHHHHHH---HHHHHHHHHHHHHHHHHHHHHTT-TTPPPS-EEE-SSTTEEEETTEEEEGGGS-TT-TTTTHHHHHHHHH--HHHHHHHHHHHHHHHHHHH-

Foldseek 3Di:
DVVVVVVVPPADPVRVVVLVVCVVPPHDPVLLVLLLVLCLVLCVVVCVVVVCVPDQFPAWADDLDLQWIATVNHIDGNPPPDCDDVPDNVSSVSSVSRPPPVPCRVVSRVVSNVCSVPPD

Sequence (120 aa):
MLLEKIFHLLVSEEKLERVIYKINNGGDMEDINTIVNAYFRLAKKMYRKDLHFFRKPKTVELTDSSMVIRIDGETYDFGFIPHNDLRGTGWKMDIEVLYSADQMRGIVQERLSEKVAREW

Radius of gyration: 15.9 Å; chains: 1; bounding box: 38×26×44 Å

Organism: NCBI:txid333367